Protein 1RMV (pdb70)

Structure (mmCIF, N/CA/C/O backbone):
data_1RMV
#
_entry.id   1RMV
#
_cell.length_a   1.000
_cell.length_b   1.000
_cell.length_c   1.000
_cell.angle_alpha   90.00
_cell.angle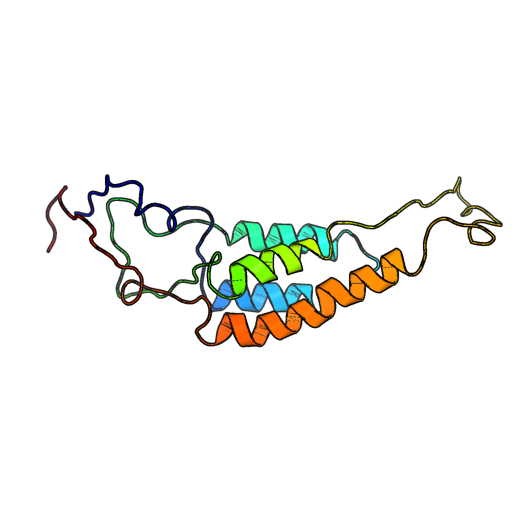_beta   90.00
_cell.angle_gamma   90.00
#
_symmetry.space_group_name_H-M   'P 1'
#
loop_
_entity.id
_entity.type
_entity.pdbx_description
1 polymer 'RIBGRASS MOSAIC VIRUS RNA'
2 polymer 'RIBGRASS MOSAIC VIRUS COAT PROTEIN'
#
loop_
_atom_site.group_PDB
_atom_site.id
_atom_site.type_symbol
_atom_site.label_atom_id
_atom_site.label_alt_id
_atom_site.label_comp_id
_atom_site.label_asym_id
_atom_site.label_entity_id
_atom_site.label_seq_id
_atom_site.pdbx_PDB_ins_code
_atom_site.Cartn_x
_atom_site.Cartn_y
_atom_site.Cartn_z
_atom_site.occupancy
_atom_site.B_iso_or_equiv
_atom_site.auth_seq_id
_atom_site.auth_comp_id
_atom_site.auth_asym_id
_atom_site.auth_atom_id
_atom_site.pdbx_PDB_model_num
ATOM 71 N N . SER B 2 2 ? 82.628 33.558 35.426 1.00 37.15 1 SER A N 1
ATOM 72 C CA . SER B 2 2 ? 81.751 32.486 35.878 1.00 33.06 1 SER A CA 1
ATOM 73 C C . SER B 2 2 ? 80.522 32.566 34.984 1.00 17.73 1 SER A C 1
ATOM 74 O O . SER B 2 2 ? 80.608 33.144 33.931 1.00 14.91 1 SER A O 1
ATOM 77 N N . TYR B 2 3 ? 79.394 31.941 35.298 1.00 46.24 2 TYR A N 1
ATOM 78 C CA . TYR B 2 3 ? 78.232 32.048 34.397 1.00 58.97 2 TYR A CA 1
ATOM 79 C C . TYR B 2 3 ? 77.497 33.321 34.786 1.00 56.86 2 TYR A C 1
ATOM 80 O O . TYR B 2 3 ? 77.316 33.586 35.976 1.00 62.69 2 TYR A O 1
ATOM 89 N N . ASN B 2 4 ? 77.133 34.151 33.812 1.00 48.84 3 ASN A N 1
ATOM 90 C CA . ASN B 2 4 ? 76.422 35.385 34.130 1.00 49.70 3 ASN A CA 1
ATOM 91 C C . ASN B 2 4 ? 75.332 35.683 33.108 1.00 32.06 3 ASN A C 1
ATOM 92 O O . ASN B 2 4 ? 75.507 36.508 32.205 1.00 7.56 3 ASN A O 1
ATOM 97 N N . ILE B 2 5 ? 74.188 35.039 33.331 1.00 23.81 4 ILE A N 1
ATOM 98 C CA . ILE B 2 5 ? 73.025 35.138 32.456 1.00 64.20 4 ILE A CA 1
ATOM 99 C C . ILE B 2 5 ? 72.110 36.335 32.743 1.00 81.59 4 ILE A C 1
ATOM 100 O O . ILE B 2 5 ? 71.905 36.726 33.901 1.00 83.40 4 ILE A O 1
ATOM 105 N N . THR B 2 6 ? 71.560 36.899 31.669 1.00 78.03 5 THR A N 1
ATOM 106 C CA . THR B 2 6 ? 70.646 38.042 31.741 1.00 64.68 5 THR A CA 1
ATOM 107 C C . THR B 2 6 ? 69.492 37.885 30.747 1.00 66.01 5 THR A C 1
ATOM 108 O O . THR B 2 6 ? 68.326 38.023 31.116 1.00 71.11 5 THR A O 1
ATOM 112 N N . ASN B 2 7 ? 69.822 37.599 29.488 1.00 63.87 6 ASN A N 1
ATOM 113 C CA . ASN B 2 7 ? 68.808 37.424 28.451 1.00 49.01 6 ASN A CA 1
ATOM 114 C C . ASN B 2 7 ? 67.763 36.407 28.914 1.00 51.91 6 ASN A C 1
ATOM 115 O O . ASN B 2 7 ? 68.097 35.265 29.229 1.00 68.47 6 ASN A O 1
ATOM 120 N N . SER B 2 8 ? 66.506 36.842 28.979 1.00 45.43 7 SER A N 1
ATOM 121 C CA . SER B 2 8 ? 65.395 35.997 29.430 1.00 43.77 7 SER A CA 1
ATOM 122 C C . SER B 2 8 ? 65.059 34.827 28.488 1.00 49.22 7 SER A C 1
ATOM 123 O O . SER B 2 8 ? 64.597 33.778 28.952 1.00 28.16 7 SER A O 1
ATOM 126 N N . ASN B 2 9 ? 65.292 35.000 27.183 1.00 52.30 8 ASN A N 1
ATOM 127 C CA . ASN B 2 9 ? 65.008 33.958 26.182 1.00 40.09 8 ASN A CA 1
ATOM 128 C C . ASN B 2 9 ? 65.747 32.667 26.531 1.00 42.32 8 ASN A C 1
ATOM 129 O O . ASN B 2 9 ? 65.389 31.577 26.059 1.00 39.06 8 ASN A O 1
ATOM 134 N N . GLN B 2 10 ? 66.771 32.815 27.372 1.00 50.08 9 GLN A N 1
ATOM 135 C CA . GLN B 2 10 ? 67.598 31.707 27.837 1.00 46.41 9 GLN A CA 1
ATOM 136 C C . GLN B 2 10 ? 67.232 31.361 29.279 1.00 31.55 9 GLN A C 1
ATOM 137 O O . GLN B 2 10 ? 68.107 31.247 30.143 1.00 32.03 9 GLN A O 1
ATOM 143 N N . TYR B 2 11 ? 65.934 31.211 29.534 1.00 20.08 10 TYR A N 1
ATOM 144 C CA . TYR B 2 11 ? 65.431 30.886 30.869 1.00 25.79 10 TYR A CA 1
ATOM 145 C C . TYR B 2 11 ? 64.299 29.868 30.819 1.00 13.06 10 TYR A C 1
ATOM 146 O O . TYR B 2 11 ? 63.595 29.667 31.802 1.00 7.56 10 TYR A O 1
ATOM 155 N N . GLN B 2 12 ? 64.134 29.226 29.668 1.00 34.06 11 GLN A N 1
ATOM 156 C CA . GLN B 2 12 ? 63.090 28.227 29.485 1.00 56.73 11 GLN A CA 1
ATOM 157 C C . GLN B 2 12 ? 63.604 26.832 29.800 1.00 61.01 11 GLN A C 1
ATOM 158 O O . GLN B 2 12 ? 62.981 25.825 29.456 1.00 63.66 11 GLN A O 1
ATOM 164 N N . TYR B 2 13 ? 64.742 26.799 30.485 1.00 63.84 12 TYR A N 1
ATOM 165 C CA . TYR B 2 13 ? 65.408 25.566 30.880 1.00 55.63 12 TYR A CA 1
ATOM 166 C C . TYR B 2 13 ? 66.166 25.797 32.187 1.00 53.03 12 TYR A C 1
AT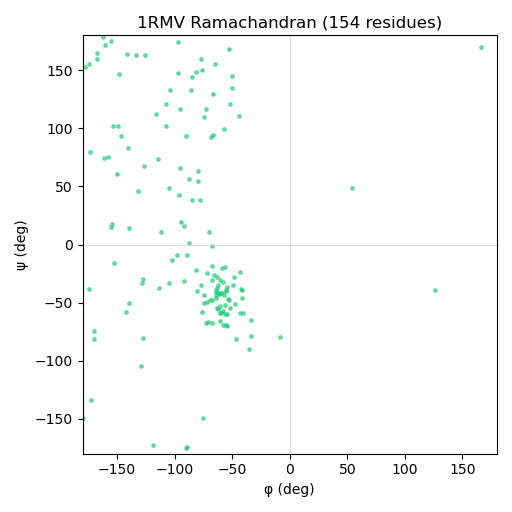OM 167 O O . TYR B 2 13 ? 67.395 25.668 32.230 1.00 48.79 12 TYR A O 1
ATOM 176 N N . PHE B 2 14 ? 65.426 26.168 33.235 1.00 41.57 13 PHE A N 1
ATOM 177 C CA . PHE B 2 14 ? 65.999 26.434 34.556 1.00 32.33 13 PHE A CA 1
ATOM 178 C C . PHE B 2 14 ? 65.287 25.646 35.659 1.00 25.00 13 PHE A C 1
ATOM 179 O O . PHE B 2 14 ? 65.776 24.600 36.096 1.00 14.73 13 PHE A O 1
ATOM 187 N N . ALA B 2 15 ? 64.138 26.146 36.111 1.00 26.58 14 ALA A N 1
ATOM 188 C CA . ALA B 2 15 ? 63.377 25.481 37.170 1.00 40.91 14 ALA A CA 1
ATOM 189 C C . ALA B 2 15 ? 62.262 24.602 36.619 1.00 34.23 14 ALA A C 1
ATOM 190 O O . ALA B 2 15 ? 61.675 24.908 35.578 1.00 22.71 14 ALA A O 1
ATOM 192 N N . ALA B 2 16 ? 61.983 23.507 37.325 1.00 39.18 15 ALA A N 1
ATOM 193 C CA . ALA B 2 16 ? 60.936 22.558 36.935 1.00 61.45 15 ALA A CA 1
ATOM 194 C C . ALA B 2 16 ? 61.100 22.041 35.501 1.00 59.31 15 ALA A C 1
ATOM 195 O O . ALA B 2 16 ? 60.134 22.011 34.732 1.00 65.12 15 ALA A O 1
ATOM 197 N N . VAL B 2 17 ? 62.313 21.603 35.163 1.00 51.33 16 VAL A N 1
ATOM 198 C CA . VAL B 2 17 ? 62.620 21.099 33.823 1.00 28.26 16 VAL A CA 1
ATOM 199 C C . VAL B 2 17 ? 63.809 20.110 33.805 1.00 9.67 16 VAL A C 1
ATOM 200 O O . VAL B 2 17 ? 64.361 19.839 32.736 1.00 20.88 16 VAL A O 1
ATOM 204 N N . TRP B 2 18 ? 64.182 19.548 34.957 1.00 21.13 17 TRP A N 1
ATOM 205 C CA . TRP B 2 18 ? 65.340 18.637 35.018 1.00 23.41 17 TRP A CA 1
ATOM 206 C C . TRP B 2 18 ? 65.198 17.423 35.945 1.00 25.34 17 TRP A C 1
ATOM 207 O O . TRP B 2 18 ? 64.356 17.390 36.843 1.00 12.72 17 TRP A O 1
ATOM 218 N N . ALA B 2 19 ? 66.100 16.460 35.737 1.00 27.51 18 ALA A N 1
ATOM 219 C CA . ALA B 2 19 ? 66.188 15.217 36.512 1.00 42.04 18 ALA A CA 1
ATOM 220 C C . ALA B 2 19 ? 67.354 14.368 35.974 1.00 32.50 18 ALA A C 1
ATOM 221 O O . ALA B 2 19 ? 68.345 14.918 35.509 1.00 16.93 18 ALA A O 1
ATOM 223 N N . GLU B 2 20 ? 67.256 13.042 36.055 1.00 18.17 19 GLU A N 1
ATOM 224 C CA . GLU B 2 20 ? 68.297 12.156 35.528 1.00 12.93 19 GLU A CA 1
ATOM 225 C C . GLU B 2 20 ? 67.665 10.850 35.042 1.00 41.90 19 GLU A C 1
ATOM 226 O O . GLU B 2 20 ? 66.662 10.406 35.606 1.00 66.97 19 GLU A O 1
ATOM 232 N N . PRO B 2 21 ? 68.218 10.234 33.973 1.00 41.43 20 PRO A N 1
ATOM 233 C CA . PRO B 2 21 ? 67.699 8.976 33.420 1.00 30.96 20 PRO A CA 1
ATOM 234 C C . PRO B 2 21 ? 67.283 7.945 34.464 1.00 35.47 20 PRO A C 1
ATOM 235 O O . PRO B 2 21 ? 66.175 7.383 34.396 1.00 42.45 20 PRO A O 1
ATOM 239 N N . THR B 2 22 ? 68.148 7.750 35.457 1.00 25.14 21 THR A N 1
ATOM 240 C CA . THR B 2 22 ? 67.886 6.803 36.534 1.00 42.05 21 THR A CA 1
ATOM 241 C C . THR B 2 22 ? 66.615 7.175 37.325 1.00 44.62 21 THR A C 1
ATOM 242 O O . THR B 2 22 ? 65.605 6.468 37.228 1.00 68.93 21 THR A O 1
ATOM 246 N N . PRO B 2 23 ? 66.618 8.319 38.050 1.00 21.95 22 PRO A N 1
ATOM 247 C CA . PRO B 2 23 ? 65.444 8.737 38.831 1.00 24.03 22 PRO A CA 1
ATOM 248 C C . PRO B 2 23 ? 64.074 8.701 38.125 1.00 31.75 22 PRO A C 1
ATOM 249 O O . PRO B 2 23 ? 63.121 8.078 38.618 1.00 26.74 22 PRO A O 1
ATOM 253 N N . MET B 2 24 ? 63.999 9.322 36.951 1.00 32.28 23 MET A N 1
ATOM 254 C CA . MET B 2 24 ? 62.755 9.398 36.192 1.00 27.90 23 MET A CA 1
ATOM 255 C C . MET B 2 24 ? 62.176 8.062 35.735 1.00 26.04 23 MET A C 1
ATOM 256 O O . MET B 2 24 ? 61.025 7.757 36.047 1.00 9.17 23 MET A O 1
ATOM 261 N N . LEU B 2 25 ? 62.965 7.272 35.010 1.00 29.59 24 LEU A N 1
ATOM 262 C CA . LEU B 2 25 ? 62.476 5.989 34.497 1.00 20.53 24 LEU A CA 1
ATOM 263 C C . LEU B 2 25 ? 62.004 5.050 35.607 1.00 19.14 24 LEU A C 1
ATOM 264 O O . LEU B 2 25 ? 60.955 4.405 35.489 1.00 27.05 24 LEU A O 1
ATOM 269 N N . ASN B 2 26 ? 62.762 5.006 36.697 1.00 20.83 25 ASN A N 1
ATOM 270 C CA . ASN B 2 26 ? 62.411 4.150 37.827 1.00 29.91 25 ASN A CA 1
ATOM 271 C C . ASN B 2 26 ? 61.079 4.573 38.462 1.00 23.77 25 ASN A C 1
ATOM 272 O O . ASN B 2 26 ? 60.287 3.723 38.883 1.00 17.57 25 ASN A O 1
ATOM 277 N N . GLN B 2 27 ? 60.838 5.882 38.523 1.00 7.60 26 GLN A N 1
ATOM 278 C CA . GLN B 2 27 ? 59.586 6.398 39.081 1.00 23.57 26 GLN A CA 1
ATOM 279 C C . GLN B 2 27 ? 58.391 5.901 38.249 1.00 47.86 26 GLN A C 1
ATOM 280 O O . GLN B 2 27 ? 57.357 5.480 38.796 1.00 38.57 26 GLN A O 1
ATOM 286 N N . CYS B 2 28 ? 58.555 5.935 36.927 1.00 73.12 27 CYS A N 1
ATOM 287 C CA . CYS B 2 28 ? 57.499 5.491 36.025 1.00 78.63 27 CYS A CA 1
ATOM 288 C C . CYS B 2 28 ? 57.115 4.031 36.249 1.00 68.30 27 CYS A C 1
ATOM 289 O O . CYS B 2 28 ? 55.928 3.702 36.213 1.00 69.49 27 CYS A O 1
ATOM 292 N N . VAL B 2 29 ? 58.104 3.158 36.467 1.00 60.90 28 VAL A N 1
ATOM 293 C CA . VAL B 2 29 ? 57.775 1.748 36.710 1.00 56.35 28 VAL A CA 1
ATOM 294 C C . VAL B 2 29 ? 56.975 1.600 38.000 1.00 57.96 28 VAL A C 1
ATOM 295 O O . VAL B 2 29 ? 55.979 0.864 38.040 1.00 46.52 28 VAL A O 1
ATOM 299 N N . SER B 2 30 ? 57.377 2.359 39.023 1.00 58.89 29 SER A N 1
ATOM 300 C CA . SER B 2 30 ? 56.705 2.341 40.326 1.00 57.93 29 SER A CA 1
ATOM 301 C C . SER B 2 30 ? 55.212 2.613 40.158 1.00 64.03 29 SER A C 1
ATOM 302 O O . SER B 2 30 ? 54.377 2.049 40.876 1.00 56.80 29 SER A O 1
ATOM 305 N N . ALA B 2 31 ? 54.896 3.497 39.212 1.00 74.12 30 ALA A N 1
ATOM 306 C CA . ALA B 2 31 ? 53.510 3.853 38.919 1.00 61.62 30 ALA A CA 1
ATOM 307 C C . ALA B 2 31 ? 52.767 2.737 38.188 1.00 41.69 30 ALA A C 1
ATOM 308 O O . ALA B 2 31 ? 51.871 2.100 38.749 1.00 24.81 30 ALA A O 1
ATOM 310 N N . LEU B 2 32 ? 53.187 2.486 36.951 1.00 21.94 31 LEU A N 1
ATOM 311 C CA . LEU B 2 32 ? 52.582 1.487 36.078 1.00 28.60 31 LEU A CA 1
ATOM 312 C C . LEU B 2 32 ? 52.226 0.141 36.731 1.00 34.93 31 LEU A C 1
ATOM 313 O O . LEU B 2 32 ? 51.163 -0.421 36.453 1.00 32.68 31 LEU A O 1
ATOM 318 N N . SER B 2 33 ? 53.068 -0.339 37.640 1.00 33.19 32 SER A N 1
ATOM 319 C CA . SER B 2 33 ? 52.827 -1.625 38.289 1.00 18.12 32 SER A CA 1
ATOM 320 C C . SER B 2 33 ? 51.804 -1.610 39.434 1.00 30.34 32 SER A C 1
ATOM 321 O O . SER B 2 33 ? 52.094 -2.082 40.538 1.00 7.99 32 SER A O 1
ATOM 324 N N . GLN B 2 34 ? 50.597 -1.115 39.162 1.00 33.24 33 GLN A N 1
ATOM 325 C CA . GLN B 2 34 ? 49.528 -1.060 40.168 1.00 27.02 33 GLN A CA 1
ATOM 326 C C . GLN B 2 34 ? 48.116 -0.906 39.583 1.00 21.63 33 GLN A C 1
ATOM 327 O O . GLN B 2 34 ? 47.946 -0.667 38.383 1.00 16.39 33 GLN A O 1
ATOM 333 N N . SER B 2 35 ? 47.110 -1.033 40.453 1.00 20.70 34 SER A N 1
ATOM 334 C CA . SER B 2 35 ? 45.706 -0.952 40.050 1.00 14.76 34 SER A CA 1
ATOM 335 C C . SER B 2 35 ? 45.184 0.468 39.891 1.00 16.30 34 SER A C 1
ATOM 336 O O . SER B 2 35 ? 45.618 1.398 40.572 1.00 18.12 34 SER A O 1
ATOM 339 N N . TYR B 2 36 ? 44.244 0.623 38.969 1.00 22.09 35 TYR A N 1
ATOM 340 C CA . TYR B 2 36 ? 43.636 1.911 38.710 1.00 17.87 35 TYR A CA 1
ATOM 341 C C . TYR B 2 36 ? 42.165 1.859 39.083 1.00 34.69 35 TYR A C 1
ATOM 342 O O . TYR B 2 36 ? 41.273 1.724 38.241 1.00 7.60 35 TYR A O 1
ATOM 351 N N . GLN B 2 37 ? 41.974 1.848 40.395 1.00 46.01 36 GLN A N 1
ATOM 352 C CA . GLN B 2 37 ? 40.685 1.816 41.078 1.00 52.91 36 GLN A CA 1
ATOM 353 C C . GLN B 2 37 ? 40.989 2.434 42.443 1.00 52.45 36 GLN A C 1
ATOM 354 O O . GLN B 2 37 ? 40.203 2.322 43.390 1.00 19.35 36 GLN A O 1
ATOM 360 N N . THR B 2 38 ? 42.155 3.089 42.498 1.00 72.47 37 THR A N 1
ATOM 361 C CA . THR B 2 38 ? 42.710 3.726 43.692 1.00 60.80 37 THR A CA 1
ATOM 362 C C . THR B 2 38 ? 43.073 5.210 43.501 1.00 45.00 37 THR A C 1
ATOM 363 O O . THR B 2 38 ? 43.221 5.705 42.371 1.00 16.14 37 THR A O 1
ATOM 367 N N . GLN B 2 39 ? 43.234 5.895 44.632 1.00 42.08 38 GLN A N 1
ATOM 368 C CA . GLN B 2 39 ? 43.611 7.303 44.670 1.00 35.23 38 GLN A CA 1
ATOM 369 C C . GLN B 2 39 ? 45.003 7.430 45.274 1.00 17.37 38 GLN A C 1
ATOM 370 O O . GLN B 2 39 ? 45.791 8.280 44.871 1.00 7.69 38 GLN A O 1
ATOM 376 N N . ALA B 2 40 ? 45.287 6.598 46.271 1.00 13.81 39 ALA A N 1
ATOM 377 C CA . ALA B 2 40 ? 46.582 6.623 46.932 1.00 21.00 39 ALA A CA 1
ATOM 378 C C . ALA B 2 40 ? 47.673 6.532 45.892 1.00 19.50 39 ALA A C 1
ATOM 379 O O . ALA B 2 40 ? 48.497 7.428 45.772 1.00 16.90 39 ALA A O 1
ATOM 381 N N . GLY B 2 41 ? 47.583 5.488 45.075 1.00 8.75 40 GLY A N 1
ATOM 382 C CA . GLY B 2 41 ? 48.550 5.240 44.023 1.00 11.09 40 GLY A CA 1
ATOM 383 C C . GLY B 2 41 ? 48.749 6.318 42.973 1.00 17.67 40 GLY A C 1
ATOM 384 O O . GLY B 2 41 ? 49.801 6.945 42.944 1.00 7.62 40 GLY A O 1
ATOM 385 N N . ARG B 2 42 ? 47.755 6.533 42.113 1.00 28.65 41 ARG A N 1
ATOM 386 C CA . ARG B 2 42 ? 47.849 7.534 41.047 1.00 14.54 41 ARG A CA 1
ATOM 387 C C . ARG B 2 42 ? 48.144 8.964 41.530 1.00 20.44 41 ARG A C 1
ATOM 388 O O . ARG B 2 42 ? 48.997 9.651 40.954 1.00 32.11 41 ARG A O 1
ATOM 396 N N . ASP B 2 43 ? 47.472 9.387 42.604 1.00 26.48 42 ASP A N 1
ATOM 397 C CA . ASP B 2 43 ? 47.644 10.727 43.189 1.00 29.14 42 ASP A CA 1
ATOM 398 C C . ASP B 2 43 ? 49.072 10.906 43.713 1.00 23.77 42 ASP A C 1
ATOM 399 O O . ASP B 2 43 ? 49.776 11.850 43.336 1.00 23.32 42 ASP A O 1
ATOM 404 N N . THR B 2 44 ? 49.503 9.995 44.580 1.00 15.74 43 THR A N 1
ATOM 405 C CA . THR B 2 44 ? 50.851 10.072 45.125 1.00 24.46 43 THR A CA 1
ATOM 406 C C . THR B 2 44 ? 51.902 9.917 44.017 1.00 29.52 43 THR A C 1
ATOM 407 O O . THR B 2 44 ? 52.991 10.479 44.113 1.00 31.95 43 THR A O 1
ATOM 411 N N . VAL B 2 45 ? 51.542 9.201 42.951 1.00 21.13 44 VAL A N 1
ATOM 412 C CA . VAL B 2 45 ? 52.443 8.977 41.829 1.00 20.14 44 VAL A CA 1
ATOM 413 C C . VAL B 2 45 ? 52.871 10.305 41.242 1.00 22.28 44 VAL A C 1
ATOM 414 O O . VAL B 2 45 ? 54.063 10.603 41.175 1.00 7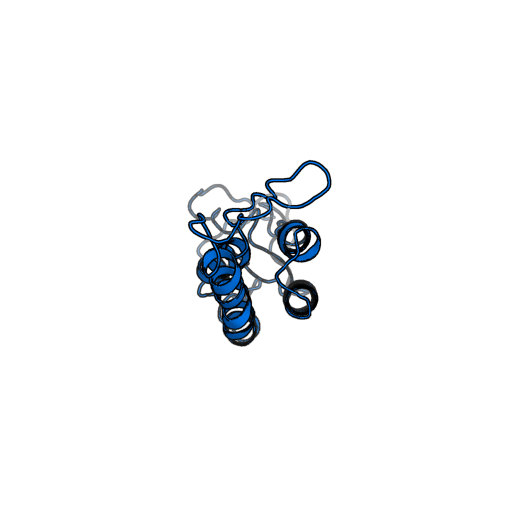.59 44 VAL A O 1
ATOM 418 N N . ARG B 2 46 ? 51.886 11.102 40.838 1.00 34.47 45 ARG A N 1
ATOM 419 C CA . ARG B 2 46 ? 52.176 12.408 40.265 1.00 36.08 45 ARG A CA 1
ATOM 420 C C . ARG B 2 46 ? 53.018 13.224 41.241 1.00 47.66 45 ARG A C 1
ATOM 421 O O . ARG B 2 46 ? 53.981 13.892 40.846 1.00 57.06 45 ARG A O 1
ATOM 429 N N . GLN B 2 47 ? 52.695 13.101 42.526 1.00 44.15 46 GLN A N 1
ATOM 430 C CA . GLN B 2 47 ? 53.450 13.824 43.543 1.00 24.81 46 GLN A CA 1
ATOM 431 C C . GLN B 2 47 ? 54.893 13.302 43.658 1.00 7.59 46 GLN A C 1
ATOM 432 O O . GLN B 2 47 ? 55.776 13.998 44.164 1.00 13.38 46 GLN A O 1
ATOM 438 N N . GLN B 2 48 ? 55.135 12.093 43.155 1.00 7.76 47 GLN A N 1
ATOM 439 C CA . GLN B 2 48 ? 56.477 11.514 43.174 1.00 29.53 47 GLN A CA 1
ATOM 440 C C . GLN B 2 48 ? 57.330 12.205 42.117 1.00 32.32 47 GLN A C 1
ATOM 441 O O . GLN B 2 48 ? 58.442 12.664 42.392 1.00 13.83 47 GLN A O 1
ATOM 447 N N . PHE B 2 49 ? 56.775 12.271 40.908 1.00 34.40 48 PHE A N 1
ATOM 448 C CA . PHE B 2 49 ? 57.424 12.890 39.752 1.00 20.41 48 PHE A CA 1
ATOM 449 C C . PHE B 2 49 ? 57.767 14.354 40.049 1.00 13.71 48 PHE A C 1
ATOM 450 O O . PHE B 2 49 ? 58.755 14.883 39.550 1.00 7.62 48 PHE A O 1
ATOM 458 N N . ALA B 2 50 ? 56.937 15.003 40.859 1.00 12.30 49 ALA A N 1
ATOM 459 C CA . ALA B 2 50 ? 57.174 16.397 41.221 1.00 29.92 49 ALA A CA 1
ATOM 460 C C . ALA B 2 50 ? 58.486 16.585 41.987 1.00 39.63 49 ALA A C 1
ATOM 461 O O . ALA B 2 50 ? 59.237 17.526 41.719 1.00 46.69 49 ALA A O 1
ATOM 463 N N . ASN B 2 51 ? 58.764 15.674 42.918 1.00 46.30 50 ASN A N 1
ATOM 464 C CA . ASN B 2 51 ? 59.975 15.728 43.741 1.00 40.12 50 ASN A CA 1
ATOM 465 C C . ASN B 2 51 ? 61.254 15.692 42.915 1.00 24.46 50 ASN A C 1
ATOM 466 O O . ASN B 2 51 ? 62.325 16.088 43.383 1.00 11.17 50 ASN A O 1
ATOM 471 N N . LEU B 2 52 ? 61.130 15.213 41.684 1.00 32.73 51 LEU A N 1
ATOM 472 C CA . LEU B 2 52 ? 62.266 15.105 40.784 1.00 39.96 51 LEU A CA 1
ATOM 473 C C . LEU B 2 52 ? 62.263 16.228 39.741 1.00 31.19 51 LEU A C 1
ATOM 474 O O . LEU B 2 52 ? 63.265 16.457 39.064 1.00 7.70 51 LEU A O 1
ATOM 479 N N . LEU B 2 53 ? 61.136 16.933 39.630 1.00 37.32 52 LEU A N 1
ATOM 480 C CA . LEU B 2 53 ? 60.982 18.040 38.681 1.00 31.27 52 LEU A CA 1
ATOM 481 C C . LEU B 2 53 ? 61.674 19.304 39.192 1.00 27.19 52 LEU A C 1
ATOM 482 O O . LEU B 2 53 ? 61.168 20.409 39.012 1.00 39.83 52 LEU A O 1
ATOM 487 N N . SER B 2 54 ? 62.834 19.137 39.818 1.00 23.12 53 SER A N 1
ATOM 488 C CA . SER B 2 54 ? 63.589 20.245 40.388 1.00 36.11 53 SER A CA 1
ATOM 489 C C . SER B 2 54 ? 64.315 21.103 39.333 1.00 45.50 53 SER A C 1
ATOM 490 O O . SER B 2 54 ? 63.827 21.268 38.213 1.00 34.67 53 SER A O 1
ATOM 493 N N . THR B 2 55 ? 65.453 21.683 39.713 1.00 47.59 54 THR A N 1
ATOM 494 C CA . THR B 2 55 ? 66.245 22.538 38.823 1.00 26.21 54 THR A CA 1
ATOM 495 C C . THR B 2 55 ? 67.720 22.140 38.914 1.00 7.59 54 THR A C 1
ATOM 496 O O . THR B 2 55 ? 68.107 21.442 39.843 1.00 19.66 54 THR A O 1
ATOM 500 N N . ILE B 2 56 ? 68.542 22.556 37.953 1.00 17.28 55 ILE A N 1
ATOM 501 C CA . ILE B 2 56 ? 69.971 22.235 38.009 1.00 36.51 55 ILE A CA 1
ATOM 502 C C . ILE B 2 56 ? 70.878 23.375 37.526 1.00 53.85 55 ILE A C 1
ATOM 503 O O . ILE B 2 56 ? 71.733 23.844 38.291 1.00 57.31 55 ILE A O 1
ATOM 508 N N . VAL B 2 57 ? 70.692 23.824 36.279 1.00 51.86 56 VAL A N 1
ATOM 509 C CA . VAL B 2 57 ? 71.514 24.900 35.716 1.00 52.89 56 VAL A CA 1
ATOM 510 C C . VAL B 2 57 ? 71.151 26.275 36.269 1.00 65.94 56 VAL A C 1
ATOM 511 O O . VAL B 2 57 ? 70.082 26.819 35.977 1.00 80.24 56 VAL A O 1
ATOM 515 N N . ALA B 2 58 ? 72.045 26.826 37.083 1.00 57.53 57 ALA A N 1
ATOM 516 C CA . ALA B 2 58 ? 71.836 28.140 37.667 1.00 48.15 57 ALA A CA 1
ATOM 517 C C . ALA B 2 58 ? 72.415 29.224 36.743 1.00 60.87 57 ALA A C 1
ATOM 518 O O . ALA B 2 58 ? 72.802 28.937 35.597 1.00 39.15 57 ALA A O 1
ATOM 520 N N . PRO B 2 59 ? 72.399 30.497 37.182 1.00 78.74 58 PRO A N 1
ATOM 521 C CA . PRO B 2 59 ? 72.952 31.536 36.308 1.00 71.19 58 PRO A CA 1
ATOM 522 C C . PRO B 2 59 ? 74.460 31.762 36.449 1.00 49.33 58 PRO A C 1
ATOM 523 O O . PRO B 2 59 ? 74.999 32.639 35.785 1.00 10.93 58 PRO A O 1
ATOM 527 N N . ASN B 2 60 ? 75.128 30.992 37.314 1.00 50.51 59 ASN A N 1
ATOM 528 C CA . ASN B 2 60 ? 76.568 31.165 37.528 1.00 39.88 59 ASN A CA 1
ATOM 529 C C . ASN B 2 60 ? 77.467 29.913 37.419 1.00 36.24 59 ASN A C 1
ATOM 530 O O . ASN B 2 60 ? 78.617 30.022 36.981 1.00 27.97 59 ASN A O 1
ATOM 535 N N . GLN B 2 61 ? 76.976 28.735 37.793 1.00 36.14 60 GLN A N 1
ATOM 536 C CA . GLN B 2 61 ? 77.802 27.534 37.646 1.00 41.82 60 GLN A CA 1
ATOM 537 C C . GLN B 2 61 ? 77.235 26.716 36.491 1.00 46.90 60 GLN A C 1
ATOM 538 O O . GLN B 2 61 ? 76.211 26.046 36.650 1.00 45.43 60 GLN A O 1
ATOM 544 N N . ARG B 2 62 ? 77.892 26.796 35.331 1.00 44.43 61 ARG A N 1
ATOM 545 C CA . ARG B 2 62 ? 77.454 26.090 34.114 1.00 51.47 61 ARG A CA 1
ATOM 546 C C . ARG B 2 62 ? 77.220 24.589 34.312 1.00 63.53 61 ARG A C 1
ATOM 547 O O . ARG B 2 62 ? 77.598 24.018 35.338 1.00 84.12 61 ARG A O 1
ATOM 555 N N . PHE B 2 63 ? 76.594 23.964 33.313 1.00 66.98 62 PHE A N 1
ATOM 556 C CA . PHE B 2 63 ? 76.317 22.527 33.328 1.00 56.63 62 PHE A CA 1
ATOM 557 C C . PHE B 2 63 ? 77.662 21.798 33.267 1.00 56.82 62 PHE A C 1
ATOM 558 O O . PHE B 2 63 ? 78.511 22.112 32.424 1.00 51.02 62 PHE A O 1
ATOM 566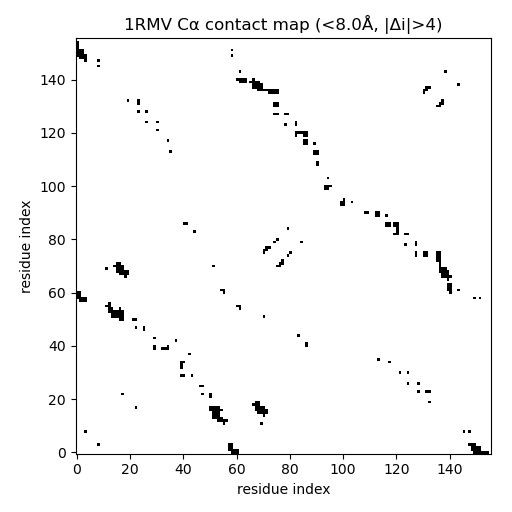 N N . PRO B 2 64 ? 77.887 20.842 34.188 1.00 55.61 63 PRO A N 1
ATOM 567 C CA . PRO B 2 64 ? 79.139 20.079 34.238 1.00 49.93 63 PRO A CA 1
ATOM 568 C C . PRO B 2 64 ? 79.279 18.974 33.198 1.00 41.52 63 PRO A C 1
ATOM 569 O O . PRO B 2 64 ? 78.297 18.518 32.603 1.00 42.33 63 PRO A O 1
ATOM 573 N N . ASP B 2 65 ? 80.524 18.579 32.957 1.00 31.18 64 ASP A N 1
ATOM 574 C CA . ASP B 2 65 ? 80.818 17.503 32.021 1.00 43.55 64 ASP A CA 1
ATOM 575 C C . ASP B 2 65 ? 80.606 16.187 32.771 1.00 65.77 64 ASP A C 1
ATOM 576 O O . ASP B 2 65 ? 80.386 15.131 32.171 1.00 72.20 64 ASP A O 1
ATOM 581 N N . THR B 2 66 ? 80.668 16.286 34.099 1.00 74.78 65 THR A N 1
ATOM 582 C CA . THR B 2 66 ? 80.491 15.160 35.006 1.00 72.46 65 THR A CA 1
ATOM 583 C C . THR B 2 66 ? 79.006 14.915 35.296 1.00 65.46 65 THR A C 1
ATOM 584 O O . THR B 2 66 ? 78.626 14.581 36.423 1.00 59.20 65 THR A O 1
ATOM 588 N N . GLY B 2 67 ? 78.175 15.077 34.267 1.00 69.73 66 GLY A N 1
ATOM 589 C CA . GLY B 2 67 ? 76.746 14.873 34.423 1.00 69.32 66 GLY A CA 1
ATOM 590 C C . GLY B 2 67 ? 75.909 14.951 33.153 1.00 62.56 66 GLY A C 1
ATOM 591 O O . GLY B 2 67 ? 76.297 15.577 32.157 1.00 42.08 66 GLY A O 1
ATOM 592 N N . PHE B 2 68 ? 74.754 14.287 33.209 1.00 67.13 67 PHE A N 1
ATOM 593 C CA . PHE B 2 68 ? 73.771 14.228 32.122 1.00 70.74 67 PHE A CA 1
ATOM 594 C C . PHE B 2 68 ? 72.367 14.094 32.731 1.00 60.65 67 PHE A C 1
ATOM 595 O O . PHE B 2 68 ? 71.965 13.026 33.205 1.00 57.16 67 PHE A O 1
ATOM 603 N N . ARG B 2 69 ? 71.648 15.210 32.745 1.00 38.31 68 ARG A N 1
ATOM 604 C CA . ARG B 2 69 ? 70.315 15.273 33.332 1.00 29.75 68 ARG A CA 1
ATOM 605 C C . ARG B 2 69 ? 69.204 15.126 32.299 1.00 25.20 68 ARG A C 1
ATOM 606 O O . ARG B 2 69 ? 69.470 15.039 31.102 1.00 20.68 68 ARG A O 1
ATOM 614 N N . VAL B 2 70 ? 67.959 15.060 32.762 1.00 27.73 69 VAL A N 1
ATOM 615 C CA . VAL B 2 70 ? 66.834 14.923 31.844 1.00 42.47 69 VAL A CA 1
ATOM 616 C C . VAL B 2 70 ? 65.874 16.114 31.874 1.00 28.29 69 VAL A C 1
ATOM 617 O O . VAL B 2 70 ? 65.205 16.381 32.875 1.00 22.35 69 VAL A O 1
ATOM 621 N N . TYR B 2 71 ? 65.868 16.842 30.760 1.00 7.61 70 TYR A N 1
ATOM 622 C CA . TYR B 2 71 ? 65.019 18.004 30.534 1.00 7.63 70 TYR A CA 1
ATOM 623 C C . TYR B 2 71 ? 63.568 17.517 30.481 1.00 7.62 70 TYR A C 1
ATOM 624 O O . TYR B 2 71 ? 63.092 17.109 29.425 1.00 17.66 70 TYR A O 1
ATOM 633 N N . VAL B 2 72 ? 62.873 17.572 31.616 1.00 7.66 71 VAL A N 1
ATOM 634 C CA . VAL B 2 72 ? 61.492 17.087 31.726 1.00 19.71 71 VAL A CA 1
ATOM 635 C C . VAL B 2 72 ? 60.426 17.923 31.001 1.00 20.17 71 VAL A C 1
ATOM 636 O O . VAL B 2 72 ? 59.227 17.700 31.192 1.00 7.67 71 VAL A O 1
ATOM 640 N N . ASN B 2 73 ? 60.848 18.871 30.172 1.00 19.79 72 ASN A N 1
ATOM 641 C CA . ASN B 2 73 ? 59.896 19.697 29.436 1.00 15.71 72 ASN A CA 1
ATOM 642 C C . ASN B 2 73 ? 60.281 19.776 27.966 1.00 19.27 72 ASN A C 1
ATOM 643 O O . ASN B 2 73 ? 60.235 20.847 27.358 1.00 32.44 72 ASN A O 1
ATOM 648 N N . SER B 2 74 ? 60.599 18.624 27.381 1.00 24.69 73 SER A N 1
ATOM 649 C CA . SER B 2 74 ? 61.023 18.566 25.985 1.00 23.98 73 SER A CA 1
ATOM 650 C C . SER B 2 74 ? 60.129 17.739 25.068 1.00 28.36 73 SER A C 1
ATOM 651 O O . SER B 2 74 ? 59.055 17.286 25.454 1.00 20.70 73 SER A O 1
ATOM 654 N N . ALA B 2 75 ? 60.621 17.570 23.843 1.00 32.12 74 ALA A N 1
ATOM 655 C CA . ALA B 2 75 ? 59.994 16.834 22.747 1.00 29.30 74 ALA A CA 1
ATOM 656 C C . ALA B 2 75 ? 58.735 16.029 23.060 1.00 32.26 74 ALA A C 1
ATOM 657 O O . ALA B 2 75 ? 57.620 16.468 22.771 1.00 35.86 74 ALA A O 1
ATOM 659 N N . VAL B 2 76 ? 58.923 14.848 23.641 1.00 30.73 75 VAL A N 1
ATOM 660 C CA . VAL B 2 76 ? 57.816 13.947 23.944 1.00 26.75 75 VAL A CA 1
ATOM 661 C C . VAL B 2 76 ? 57.439 13.910 25.407 1.00 20.02 75 VAL A C 1
ATOM 662 O O . VAL B 2 76 ? 56.268 13.702 25.750 1.00 10.62 75 VAL A O 1
ATOM 666 N N . ILE B 2 77 ? 58.439 14.074 26.264 1.00 31.74 76 ILE A N 1
ATOM 667 C CA . ILE B 2 77 ? 58.215 14.046 27.697 1.00 37.23 76 ILE A CA 1
ATOM 668 C C . ILE B 2 77 ? 57.153 15.057 28.125 1.00 36.86 76 ILE A C 1
ATOM 669 O O . ILE B 2 77 ? 56.038 14.658 28.399 1.00 19.87 76 ILE A O 1
ATOM 674 N N . LYS B 2 78 ? 57.455 16.350 28.032 1.00 37.43 77 LYS A N 1
ATOM 675 C CA . LYS B 2 78 ? 56.544 17.429 28.435 1.00 38.66 77 LYS A CA 1
ATOM 676 C C . LYS B 2 78 ? 55.064 17.271 28.012 1.00 44.32 77 LYS A C 1
ATOM 677 O O . LYS B 2 78 ? 54.177 17.274 28.878 1.00 39.04 77 LYS A O 1
ATOM 683 N N . PRO B 2 79 ? 54.772 17.156 26.694 1.00 31.67 78 PRO A N 1
ATOM 684 C CA . PRO B 2 79 ? 53.389 17.008 26.204 1.00 17.02 78 PRO A CA 1
ATOM 685 C C . PRO B 2 79 ? 52.688 15.720 26.655 1.00 15.68 78 PRO A C 1
ATOM 686 O O . PRO B 2 79 ? 51.52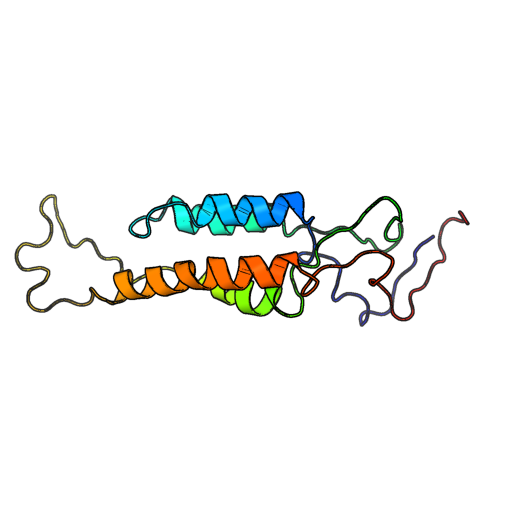6 15.741 27.074 1.00 7.64 78 PRO A O 1
ATOM 690 N N . LEU B 2 80 ? 53.408 14.605 26.589 1.00 34.72 79 LEU A N 1
ATOM 691 C CA . LEU B 2 80 ? 52.846 13.319 26.981 1.00 24.17 79 LEU A CA 1
ATOM 692 C C . LEU B 2 80 ? 53.031 12.994 28.458 1.00 21.87 79 LEU A C 1
ATOM 693 O O . LEU B 2 80 ? 52.436 12.038 28.949 1.00 26.53 79 LEU A O 1
ATOM 698 N N . TYR B 2 81 ? 53.827 13.795 29.168 1.00 15.52 80 TYR A N 1
ATOM 699 C CA . TYR B 2 81 ? 54.072 13.577 30.596 1.00 16.52 80 TYR A CA 1
ATOM 700 C C . TYR B 2 81 ? 53.053 14.375 31.395 1.00 13.00 80 TYR A C 1
ATOM 701 O O . TYR B 2 81 ? 52.723 14.020 32.519 1.00 43.39 80 TYR A O 1
ATOM 710 N N . GLU B 2 82 ? 52.628 15.507 30.847 1.00 17.85 81 GLU A N 1
ATOM 711 C CA . GLU B 2 82 ? 51.594 16.282 31.506 1.00 24.71 81 GLU A CA 1
ATOM 712 C C . GLU B 2 82 ? 50.297 15.580 31.130 1.00 40.70 81 GLU A C 1
ATOM 713 O O . GLU B 2 82 ? 49.407 15.435 31.954 1.00 45.43 81 GLU A O 1
ATOM 719 N N . ALA B 2 83 ? 50.216 15.138 29.872 1.00 40.01 82 ALA A N 1
ATOM 720 C CA . ALA B 2 83 ? 49.044 14.414 29.386 1.00 30.60 82 ALA A CA 1
ATOM 721 C C . ALA B 2 83 ? 48.919 13.099 30.152 1.00 21.81 82 ALA A C 1
ATOM 722 O O . ALA B 2 83 ? 47.816 12.694 30.532 1.00 34.70 82 ALA A O 1
ATOM 724 N N . LEU B 2 84 ? 50.061 12.463 30.413 1.00 14.61 83 LEU A N 1
ATOM 725 C CA . LEU B 2 84 ? 50.106 11.208 31.159 1.00 38.02 83 LEU A CA 1
ATOM 726 C C . LEU B 2 84 ? 49.700 11.446 32.606 1.00 43.61 83 LEU A C 1
ATOM 727 O O . LEU B 2 84 ? 48.678 10.937 33.053 1.00 50.58 83 LEU A O 1
ATOM 732 N N . MET B 2 85 ? 50.536 12.180 33.343 1.00 38.30 84 MET A N 1
ATOM 733 C CA . MET B 2 85 ? 50.283 12.503 34.747 1.00 35.16 84 MET A CA 1
ATOM 734 C C . MET B 2 85 ? 48.866 13.021 34.931 1.00 18.70 84 MET A C 1
ATOM 735 O O . MET B 2 85 ? 48.260 12.836 35.986 1.00 7.59 84 MET A O 1
ATOM 740 N N . LYS B 2 86 ? 48.329 13.629 33.876 1.00 25.74 85 LYS A N 1
ATOM 741 C CA . LYS B 2 86 ? 46.981 14.159 33.904 1.00 45.89 85 LYS A CA 1
ATOM 742 C C . LYS B 2 86 ? 45.928 13.065 33.758 1.00 51.61 85 LYS A C 1
ATOM 743 O O . LYS B 2 86 ? 44.855 13.185 34.334 1.00 68.76 85 LYS A O 1
ATOM 749 N N . SER B 2 87 ? 46.214 12.023 32.974 1.00 30.60 86 SER A N 1
ATOM 750 C CA . SER B 2 87 ? 45.264 10.915 32.782 1.00 25.26 86 SER A CA 1
ATOM 751 C C . SER B 2 87 ? 44.583 10.515 34.091 1.00 36.77 86 SER A C 1
ATOM 752 O O . SER B 2 87 ? 43.384 10.196 34.117 1.00 29.21 86 SER A O 1
ATOM 755 N N . PHE B 2 88 ? 45.356 10.518 35.176 1.00 40.26 87 PHE A N 1
ATOM 756 C CA . PHE B 2 88 ? 44.807 10.190 36.481 1.00 37.95 87 PHE A CA 1
ATOM 757 C C . PHE B 2 88 ? 44.427 11.451 37.252 1.00 36.92 87 PHE A C 1
ATOM 758 O O . PHE B 2 88 ? 44.668 11.583 38.457 1.00 29.46 87 PHE A O 1
ATOM 766 N N . ASP B 2 89 ? 43.805 12.367 36.514 1.00 33.84 88 ASP A N 1
ATOM 767 C CA . ASP B 2 89 ? 43.328 13.640 37.026 1.00 14.47 88 ASP A CA 1
ATOM 768 C C . ASP B 2 89 ? 42.405 13.326 38.178 1.00 9.82 88 ASP A C 1
ATOM 769 O O . ASP B 2 89 ? 42.679 13.668 39.328 1.00 7.63 88 ASP A O 1
ATOM 774 N N . THR B 2 90 ? 41.359 12.581 37.840 1.00 20.27 89 THR A N 1
ATOM 775 C CA . THR B 2 90 ? 40.326 12.193 38.777 1.00 30.23 89 THR A CA 1
ATOM 776 C C . THR B 2 90 ? 39.378 11.183 38.104 1.00 24.43 89 THR A C 1
ATOM 777 O O . THR B 2 90 ? 39.832 10.216 37.470 1.00 12.23 89 THR A O 1
ATOM 781 N N . ARG B 2 91 ? 38.079 11.424 38.271 1.00 38.65 90 ARG A N 1
ATOM 782 C CA . ARG B 2 91 ? 36.963 10.652 37.724 1.00 32.35 90 ARG A CA 1
ATOM 783 C C . ARG B 2 91 ? 35.691 11.103 38.464 1.00 32.58 90 ARG A C 1
ATOM 784 O O . ARG B 2 91 ? 35.772 11.889 39.418 1.00 13.10 90 ARG A O 1
ATOM 792 N N . ASN B 2 92 ? 34.519 10.687 37.987 1.00 39.98 91 ASN A N 1
ATOM 793 C CA . ASN B 2 92 ? 33.266 11.073 38.639 1.00 47.60 91 ASN A CA 1
ATOM 794 C C . ASN B 2 92 ? 33.023 10.204 39.877 1.00 44.13 91 ASN A C 1
ATOM 795 O O . ASN B 2 92 ? 32.049 9.447 39.945 1.00 38.55 91 ASN A O 1
ATOM 800 N N . ARG B 2 93 ? 33.928 10.316 40.847 1.00 31.68 92 ARG A N 1
ATOM 801 C CA . ARG B 2 93 ? 33.851 9.556 42.088 1.00 46.21 92 ARG A CA 1
ATOM 802 C C . ARG B 2 93 ? 32.762 10.058 43.006 1.00 46.85 92 ARG A C 1
ATOM 803 O O . ARG B 2 93 ? 32.804 11.185 43.502 1.00 60.79 92 ARG A O 1
ATOM 811 N N . ILE B 2 94 ? 31.801 9.183 43.247 1.00 24.76 93 ILE A N 1
ATOM 812 C CA . ILE B 2 94 ? 30.672 9.489 44.101 1.00 25.24 93 ILE A CA 1
ATOM 813 C C . ILE B 2 94 ? 30.162 8.168 44.678 1.00 36.35 93 ILE A C 1
ATOM 814 O O . ILE B 2 94 ? 29.546 7.356 43.980 1.00 54.51 93 ILE A O 1
ATOM 819 N N . ILE B 2 95 ? 30.515 7.924 45.938 1.00 18.77 94 ILE A N 1
ATOM 820 C CA . ILE B 2 95 ? 30.130 6.702 46.632 1.00 10.41 94 ILE A CA 1
ATOM 821 C C . ILE B 2 95 ? 28.860 6.959 47.430 1.00 7.56 94 ILE A C 1
ATOM 822 O O . ILE B 2 95 ? 28.882 6.940 48.659 1.00 40.12 94 ILE A O 1
ATOM 827 N N . GLU B 2 96 ? 27.757 7.220 46.734 1.00 11.29 95 GLU A N 1
ATOM 828 C CA . GLU B 2 96 ? 26.485 7.512 47.395 1.00 7.56 95 GLU A CA 1
ATOM 829 C C . GLU B 2 96 ? 26.058 6.389 48.322 1.00 17.46 95 GLU A C 1
ATOM 830 O O . GLU B 2 96 ? 25.504 5.386 47.880 1.00 8.63 95 GLU A O 1
ATOM 836 N N . THR B 2 97 ? 26.318 6.578 49.614 1.00 18.73 96 THR A N 1
ATOM 837 C CA . THR B 2 97 ? 25.998 5.585 50.630 1.00 21.30 96 THR A CA 1
ATOM 838 C C . THR B 2 97 ? 25.817 6.223 52.002 1.00 22.00 96 THR A C 1
ATOM 839 O O . THR B 2 97 ? 25.993 7.433 52.180 1.00 10.97 96 THR A O 1
ATOM 843 N N . GLU B 2 98 ? 25.422 5.384 52.952 1.00 23.81 97 GLU A N 1
ATOM 844 C CA . GLU B 2 98 ? 25.227 5.763 54.344 1.00 36.28 97 GLU A CA 1
ATOM 845 C C . GLU B 2 98 ? 26.034 4.774 55.186 1.00 38.51 97 GLU A C 1
ATOM 846 O O . GLU B 2 98 ? 26.505 5.082 56.281 1.00 31.40 97 GLU A O 1
ATOM 852 N N . GLU B 2 99 ? 26.149 3.572 54.637 1.00 37.11 98 GLU A N 1
ATOM 853 C CA . GLU B 2 99 ? 26.877 2.432 55.188 1.00 35.95 98 GLU A CA 1
ATOM 854 C C . GLU B 2 99 ? 26.788 1.400 54.076 1.00 46.93 98 GLU A C 1
ATOM 855 O O . GLU B 2 99 ? 27.746 0.696 53.751 1.00 51.36 98 GLU A O 1
ATOM 861 N N . GLU B 2 100 ? 25.614 1.402 53.454 1.00 57.21 99 GLU A N 1
ATOM 862 C CA . GLU B 2 100 ? 25.264 0.539 52.346 1.00 42.49 99 GLU A CA 1
ATOM 863 C C . GLU B 2 100 ? 25.234 1.407 51.093 1.00 45.76 99 GLU A C 1
ATOM 864 O O . GLU B 2 100 ? 24.534 2.423 51.061 1.00 30.19 99 GLU A O 1
ATOM 870 N N . SER B 2 101 ? 26.065 1.064 50.107 1.00 61.29 100 SER A N 1
ATOM 871 C CA . SER B 2 101 ? 26.104 1.806 48.846 1.00 33.04 100 SER A CA 1
ATOM 872 C C . SER B 2 101 ? 24.677 1.924 48.344 1.00 36.00 100 SER A C 1
ATOM 873 O O . SER B 2 101 ? 23.872 1.016 48.556 1.00 34.54 100 SER A O 1
ATOM 876 N N . ARG B 2 102 ? 24.351 3.046 47.712 1.00 47.49 101 ARG A N 1
ATOM 877 C CA . ARG B 2 102 ? 23.007 3.270 47.194 1.00 63.09 101 ARG A CA 1
ATOM 878 C C . ARG B 2 102 ? 22.465 2.030 46.491 1.00 69.00 101 ARG A C 1
ATOM 879 O O . ARG B 2 102 ? 22.949 1.646 45.423 1.00 66.88 101 ARG A O 1
ATOM 887 N N . PRO B 2 103 ? 21.451 1.386 47.100 1.00 64.02 102 PRO A N 1
ATOM 888 C CA . PRO B 2 103 ? 20.800 0.174 46.589 1.00 65.55 102 PRO A CA 1
ATOM 889 C C . PRO B 2 103 ? 20.741 0.145 45.071 1.00 58.95 102 PRO A C 1
ATOM 890 O O . PRO B 2 103 ? 21.574 -0.479 44.418 1.00 46.25 102 PRO A O 1
ATOM 894 N N . SER B 2 104 ? 19.793 0.879 44.511 1.00 64.28 103 SER A N 1
ATOM 895 C CA . SER B 2 104 ? 19.657 0.942 43.071 1.00 70.25 103 SER A CA 1
ATOM 896 C C . SER B 2 104 ? 20.550 2.060 42.534 1.00 71.83 103 SER A C 1
ATOM 897 O O . SER B 2 104 ? 20.075 2.976 41.856 1.00 89.28 103 SER A O 1
ATOM 900 N N . ALA B 2 105 ? 21.846 1.982 42.839 1.00 51.24 104 ALA A N 1
ATOM 901 C CA . ALA B 2 105 ? 22.784 3.011 42.396 1.00 55.59 104 ALA A CA 1
ATOM 902 C C . ALA B 2 105 ? 23.137 2.959 40.913 1.00 60.09 104 ALA A C 1
ATOM 903 O O . ALA B 2 105 ? 23.178 4.000 40.256 1.00 73.20 104 ALA A O 1
ATOM 905 N N . SER B 2 106 ? 23.385 1.767 40.377 1.00 47.43 105 SER A N 1
ATOM 906 C CA . SER B 2 106 ? 23.764 1.653 38.966 1.00 39.40 105 SER A CA 1
ATOM 907 C C . SER B 2 106 ? 22.607 1.373 37.992 1.00 45.80 105 SER A C 1
ATOM 908 O O . SER B 2 106 ? 22.839 0.903 36.877 1.00 60.96 105 SER A O 1
ATOM 911 N N . GLU B 2 107 ? 21.371 1.650 38.405 1.00 44.35 106 GLU A N 1
ATOM 912 C CA . GLU B 2 107 ? 20.223 1.451 37.523 1.00 26.03 106 GLU A CA 1
ATOM 913 C C . GLU B 2 107 ? 20.284 2.518 36.440 1.00 34.08 106 GLU A C 1
ATOM 914 O O . GLU B 2 107 ? 20.508 2.220 35.267 1.00 67.85 106 GLU A O 1
ATOM 920 N N . VAL B 2 108 ? 20.102 3.769 36.855 1.00 30.61 107 VAL A N 1
ATOM 921 C CA . VAL B 2 108 ? 20.156 4.932 35.964 1.00 38.60 107 VAL A CA 1
ATOM 922 C C . VAL B 2 108 ? 21.169 5.904 36.579 1.00 31.78 107 VAL A C 1
ATOM 923 O O . VAL B 2 108 ? 20.817 6.998 37.031 1.00 16.39 107 VAL A O 1
ATOM 927 N N . ALA B 2 109 ? 22.435 5.482 36.579 1.00 25.29 108 ALA A N 1
ATOM 928 C CA . ALA B 2 109 ? 23.525 6.245 37.190 1.00 18.22 108 ALA A CA 1
ATOM 929 C C . ALA B 2 109 ? 24.251 7.259 36.308 1.00 18.12 108 ALA A C 1
ATOM 930 O O . ALA B 2 109 ? 23.906 7.473 35.143 1.00 7.60 108 ALA A O 1
ATOM 932 N N . ASN B 2 110 ? 25.302 7.831 36.898 1.00 30.17 109 ASN A N 1
ATOM 933 C CA . ASN B 2 110 ? 26.119 8.864 36.283 1.00 32.51 109 ASN A CA 1
ATOM 934 C C . ASN B 2 110 ? 27.562 8.482 35.924 1.00 32.71 109 ASN A C 1
ATOM 935 O O . ASN B 2 110 ? 28.344 9.371 35.579 1.00 31.78 109 ASN A O 1
ATOM 940 N N . ALA B 2 111 ? 27.924 7.197 35.986 1.00 31.81 110 ALA A N 1
ATOM 941 C CA . ALA B 2 111 ? 29.295 6.792 35.630 1.00 24.75 110 ALA A CA 1
ATOM 942 C C . ALA B 2 111 ? 29.606 5.291 35.688 1.00 25.40 110 ALA A C 1
ATOM 943 O O . ALA B 2 111 ? 29.029 4.537 36.477 1.00 10.47 110 ALA A O 1
ATOM 945 N N . THR B 2 112 ? 30.583 4.902 34.867 1.00 16.89 111 THR A N 1
ATOM 946 C CA . THR B 2 112 ? 31.070 3.528 34.742 1.00 17.19 111 THR A CA 1
ATOM 947 C C . THR B 2 112 ? 32.356 3.521 33.889 1.00 29.89 111 THR A C 1
ATOM 948 O O . THR B 2 112 ? 33.481 3.391 34.412 1.00 9.13 111 THR A O 1
ATOM 952 N N . GLN B 2 113 ? 32.178 3.696 32.577 1.00 42.14 112 GLN A N 1
ATOM 953 C CA . GLN B 2 113 ? 33.297 3.730 31.630 1.00 32.25 112 GLN A CA 1
ATOM 954 C C . GLN B 2 113 ? 34.154 4.972 31.847 1.00 12.42 112 GLN A C 1
ATOM 955 O O . GLN B 2 113 ? 35.103 5.210 31.125 1.00 7.72 112 GLN A O 1
ATOM 961 N N . ARG B 2 114 ? 33.757 5.808 32.798 1.00 12.94 113 ARG A N 1
ATOM 962 C CA . ARG B 2 114 ? 34.528 6.994 33.125 1.00 33.09 113 ARG A CA 1
ATOM 963 C C . ARG B 2 114 ? 35.783 6.520 33.843 1.00 28.26 113 ARG A C 1
ATOM 964 O O . ARG B 2 114 ? 36.900 6.884 33.473 1.00 22.26 113 ARG A O 1
ATOM 972 N N . VAL B 2 115 ? 35.579 5.658 34.841 1.00 32.45 114 VAL A N 1
ATOM 973 C CA . VAL B 2 115 ? 36.668 5.093 35.633 1.00 29.76 114 VAL A CA 1
ATOM 974 C C . VAL B 2 115 ? 37.491 4.172 34.750 1.00 34.89 114 VAL A C 1
ATOM 975 O O . VAL B 2 115 ? 38.723 4.261 34.705 1.00 35.14 114 VAL A O 1
ATOM 979 N N . ASP B 2 116 ? 36.780 3.316 34.023 1.00 46.22 115 ASP A N 1
ATOM 980 C CA . ASP B 2 116 ? 37.409 2.359 33.118 1.00 57.22 115 ASP A CA 1
ATOM 981 C C . ASP B 2 116 ? 38.311 3.062 32.085 1.00 64.99 115 ASP A C 1
ATOM 982 O O . ASP B 2 116 ? 39.510 2.755 31.953 1.00 71.35 115 ASP A O 1
ATOM 987 N N . ASP B 2 117 ? 37.749 4.058 31.408 1.00 53.43 116 ASP A N 1
ATOM 988 C CA . ASP B 2 117 ? 38.475 4.793 30.385 1.00 47.33 116 ASP A CA 1
ATOM 989 C C . ASP B 2 117 ? 39.649 5.609 30.948 1.00 49.26 116 ASP A C 1
ATOM 990 O O . ASP B 2 117 ? 40.634 5.856 30.246 1.00 63.24 116 ASP A O 1
ATOM 995 N N . ALA B 2 118 ? 39.572 6.004 32.215 1.00 44.52 117 ALA A N 1
ATOM 996 C CA . ALA B 2 118 ? 40.689 6.746 32.803 1.00 49.20 117 ALA A CA 1
ATOM 997 C C . ALA B 2 118 ? 41.914 5.825 32.834 1.00 44.46 117 ALA A C 1
ATOM 998 O O . ALA B 2 118 ? 43.022 6.203 32.388 1.00 11.50 117 ALA A O 1
ATOM 1000 N N . THR B 2 119 ? 41.664 4.592 33.289 1.00 54.76 118 THR A N 1
ATOM 1001 C CA . THR B 2 119 ? 42.717 3.586 33.398 1.00 57.32 118 THR A CA 1
ATOM 1002 C C . THR B 2 119 ? 43.446 3.418 32.077 1.00 37.72 118 THR A C 1
ATOM 1003 O O . THR B 2 119 ? 44.672 3.414 32.055 1.00 22.32 11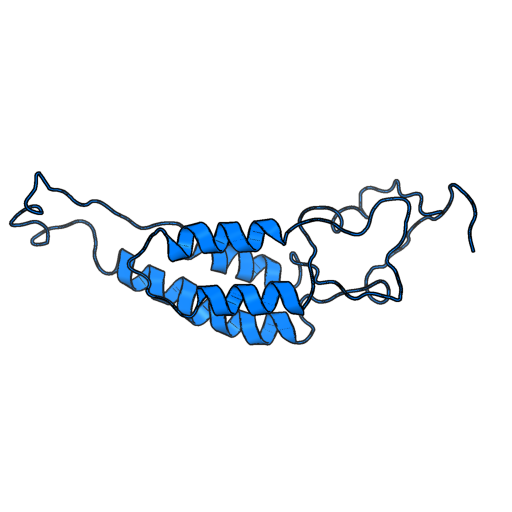8 THR A O 1
ATOM 1007 N N . VAL B 2 120 ? 42.692 3.298 30.982 1.00 26.66 119 VAL A N 1
ATOM 1008 C CA . VAL B 2 120 ? 43.351 3.138 29.676 1.00 38.81 119 VAL A CA 1
ATOM 1009 C C . VAL B 2 120 ? 44.335 4.268 29.394 1.00 47.14 119 VAL A C 1
ATOM 1010 O O . VAL B 2 120 ? 45.442 4.034 28.873 1.00 45.16 119 VAL A O 1
ATOM 1014 N N . ALA B 2 121 ? 43.920 5.480 29.767 1.00 46.68 120 ALA A N 1
ATOM 1015 C CA . ALA B 2 121 ? 44.741 6.676 29.578 1.00 25.59 120 ALA A CA 1
ATOM 1016 C C . ALA B 2 121 ? 46.133 6.520 30.207 1.00 17.96 120 ALA A C 1
ATOM 1017 O O . ALA B 2 121 ? 47.138 6.346 29.494 1.00 7.61 120 ALA A O 1
ATOM 1019 N N . ILE B 2 122 ? 46.173 6.509 31.539 1.00 7.56 121 ILE A N 1
ATOM 1020 C CA . ILE B 2 122 ? 47.445 6.392 32.254 1.00 14.42 121 ILE A CA 1
ATOM 1021 C C . ILE B 2 122 ? 48.283 5.197 31.788 1.00 13.16 121 ILE A C 1
ATOM 1022 O O . ILE B 2 122 ? 49.480 5.309 31.519 1.00 7.66 121 ILE A O 1
ATOM 1027 N N . ARG B 2 123 ? 47.616 4.059 31.696 1.00 17.64 122 ARG A N 1
ATOM 1028 C CA . ARG B 2 123 ? 48.183 2.780 31.294 1.00 30.40 122 ARG A CA 1
ATOM 1029 C C . ARG B 2 123 ? 49.078 2.818 30.042 1.00 24.56 122 ARG A C 1
ATOM 1030 O O . ARG B 2 123 ? 50.318 2.921 30.116 1.00 9.36 122 ARG A O 1
ATOM 1038 N N . SER B 2 124 ? 48.433 2.805 28.888 1.00 22.68 123 SER A N 1
ATOM 1039 C CA . SER B 2 124 ? 49.175 2.772 27.645 1.00 26.74 123 SER A CA 1
ATOM 1040 C C . SER B 2 124 ? 50.111 3.961 27.428 1.00 41.13 123 SER A C 1
ATOM 1041 O O . SER B 2 124 ? 51.161 3.810 26.793 1.00 46.75 123 SER A O 1
ATOM 1044 N N . GLN B 2 125 ? 49.757 5.129 27.969 1.00 39.20 124 GLN A N 1
ATOM 1045 C CA . GLN B 2 125 ? 50.639 6.285 27.800 1.00 27.49 124 GLN A CA 1
ATOM 1046 C C . GLN B 2 125 ? 51.889 6.109 28.666 1.00 7.94 124 GLN A C 1
ATOM 1047 O O . GLN B 2 125 ? 52.949 6.656 28.355 1.00 7.56 124 GLN A O 1
ATOM 1053 N N . ILE B 2 126 ? 51.763 5.308 29.726 1.00 23.19 125 ILE A N 1
ATOM 1054 C CA . ILE B 2 126 ? 52.888 5.027 30.613 1.00 28.84 125 ILE A CA 1
ATOM 1055 C C . ILE B 2 126 ? 53.951 4.311 29.770 1.00 31.05 125 ILE A C 1
ATOM 1056 O O . ILE B 2 126 ? 55.150 4.532 29.941 1.00 37.65 125 ILE A O 1
ATOM 1061 N N . GLN B 2 127 ? 53.478 3.489 28.828 1.00 37.48 126 GLN A N 1
ATOM 1062 C CA . GLN B 2 127 ? 54.409 2.754 27.950 1.00 40.59 126 GLN A CA 1
ATOM 1063 C C . GLN B 2 127 ? 55.075 3.557 26.816 1.00 43.17 126 GLN A C 1
ATOM 1064 O O . GLN B 2 127 ? 56.323 3.555 26.681 1.00 46.88 126 GLN A O 1
ATOM 1070 N N . LEU B 2 128 ? 54.257 4.150 25.944 1.00 41.57 127 LEU A N 1
ATOM 1071 C CA . LEU B 2 128 ? 54.799 4.946 24.844 1.00 24.17 127 LEU A CA 1
ATOM 1072 C C . LEU B 2 128 ? 55.824 5.912 25.414 1.00 25.07 127 LEU A C 1
ATOM 1073 O O . LEU B 2 128 ? 56.855 6.194 24.795 1.00 13.82 127 LEU A O 1
ATOM 1078 N N . LEU B 2 129 ? 55.548 6.379 26.627 1.00 31.16 128 LEU A N 1
ATOM 1079 C CA . LEU B 2 129 ? 56.465 7.266 27.312 1.00 39.34 128 LEU A CA 1
ATOM 1080 C C . LEU B 2 129 ? 57.779 6.510 27.475 1.00 38.33 128 LEU A C 1
ATOM 1081 O O . LEU B 2 129 ? 58.782 6.902 26.909 1.00 33.43 128 LEU A O 1
ATOM 1086 N N . LEU B 2 130 ? 57.725 5.362 28.150 1.00 37.17 129 LEU A N 1
ATOM 1087 C CA . LEU B 2 130 ? 58.915 4.541 28.384 1.00 18.85 129 LEU A CA 1
ATOM 1088 C C . LEU B 2 130 ? 59.922 4.605 27.231 1.00 7.59 129 LEU A C 1
ATOM 1089 O O . LEU B 2 130 ? 61.013 5.171 27.387 1.00 7.72 129 LEU A O 1
ATOM 1094 N N . ASN B 2 131 ? 59.529 4.114 26.056 1.00 10.32 130 ASN A N 1
ATOM 1095 C CA . ASN B 2 131 ? 60.485 4.137 24.948 1.00 31.45 130 ASN A CA 1
ATOM 1096 C C . ASN B 2 131 ? 60.947 5.547 24.560 1.00 40.67 130 ASN A C 1
ATOM 1097 O O . ASN B 2 131 ? 62.150 5.832 24.599 1.00 39.80 130 ASN A O 1
ATOM 1102 N N . GLU B 2 132 ? 60.009 6.457 24.307 1.00 37.79 131 GLU A N 1
ATOM 1103 C CA . GLU B 2 132 ? 60.362 7.833 23.928 1.00 35.63 131 GLU A CA 1
ATOM 1104 C C . GLU B 2 132 ? 61.288 8.522 24.930 1.00 29.12 131 GLU A C 1
ATOM 1105 O O . GLU B 2 132 ? 62.360 9.018 24.575 1.00 30.49 131 GLU A O 1
ATOM 1111 N N . LEU B 2 133 ? 60.807 8.627 26.161 1.00 16.45 132 LEU A N 1
ATOM 1112 C CA . LEU B 2 133 ? 61.515 9.209 27.286 1.00 17.13 132 LEU A CA 1
ATOM 1113 C C . LEU B 2 133 ? 62.984 8.807 27.307 1.00 17.31 132 LEU A C 1
ATOM 1114 O O . LEU B 2 133 ? 63.857 9.660 27.192 1.00 26.64 132 LEU A O 1
ATOM 1119 N N . SER B 2 134 ? 63.229 7.503 27.368 1.00 21.05 133 SER A N 1
ATOM 1120 C CA . SER B 2 134 ? 64.578 6.959 27.454 1.00 13.34 133 SER A CA 1
ATOM 1121 C C . SER B 2 134 ? 65.536 7.284 26.314 1.00 36.21 133 SER A C 1
ATOM 1122 O O . SER B 2 134 ? 66.612 7.839 26.551 1.00 16.07 133 SER A O 1
ATOM 1125 N N . ASN B 2 135 ? 65.154 6.902 25.096 1.00 61.22 134 ASN A N 1
ATOM 1126 C CA . ASN B 2 135 ? 65.980 7.076 23.887 1.00 56.23 134 ASN A CA 1
ATOM 1127 C C . ASN B 2 135 ? 66.836 8.350 23.812 1.00 40.71 134 ASN A C 1
ATOM 1128 O O . ASN B 2 135 ? 67.996 8.356 24.232 1.00 44.01 134 ASN A O 1
ATOM 1133 N N . GLY B 2 136 ? 66.271 9.412 23.252 1.00 37.29 135 GLY A N 1
ATOM 1134 C CA . GLY B 2 136 ? 66.993 10.664 23.117 1.00 26.68 135 GLY A CA 1
ATOM 1135 C C . GLY B 2 136 ? 65.994 11.799 23.114 1.00 26.38 135 GLY A C 1
ATOM 1136 O O . GLY B 2 136 ? 66.359 12.965 23.263 1.00 30.70 135 GLY A O 1
ATOM 1137 N N . HIS B 2 137 ? 64.729 11.443 22.903 1.00 18.96 136 HIS A N 1
ATOM 1138 C CA . HIS B 2 137 ? 63.635 12.397 22.890 1.00 28.43 136 HIS A CA 1
ATOM 1139 C C . HIS B 2 137 ? 63.466 12.921 24.301 1.00 36.17 136 HIS A C 1
ATOM 1140 O O . HIS B 2 137 ? 62.801 12.288 25.125 1.00 40.99 136 HIS A O 1
ATOM 1147 N N . GLY B 2 138 ? 64.131 14.034 24.601 1.00 49.81 137 GLY A N 1
ATOM 1148 C CA . GLY B 2 138 ? 64.020 14.620 25.925 1.00 35.87 137 GLY A CA 1
ATOM 1149 C C . GLY B 2 138 ? 65.313 14.887 26.671 1.00 7.60 137 GLY A C 1
ATOM 1150 O O . GLY B 2 138 ? 65.441 15.918 27.331 1.00 7.72 137 GLY A O 1
ATOM 1151 N N . TYR B 2 139 ? 66.273 13.974 26.546 1.00 9.71 138 TYR A N 1
ATOM 1152 C CA . TYR B 2 139 ? 67.556 14.088 27.240 1.00 37.15 138 TYR A CA 1
ATOM 1153 C C . TYR B 2 139 ? 68.436 15.261 26.820 1.00 10.14 138 TYR A C 1
ATOM 1154 O O . TYR B 2 139 ? 68.314 15.774 25.708 1.00 7.65 138 TYR A O 1
ATOM 1163 N N . MET B 2 140 ? 69.311 15.680 27.741 1.00 7.57 139 MET A N 1
ATOM 1164 C CA . MET B 2 140 ? 70.229 16.802 27.524 1.00 25.85 139 MET A CA 1
ATOM 1165 C C . MET B 2 140 ? 71.330 16.910 28.593 1.00 26.90 139 MET A C 1
ATOM 1166 O O . MET B 2 140 ? 71.222 16.369 29.693 1.00 21.62 139 MET A O 1
ATOM 1171 N N . ASN B 2 141 ? 72.401 17.605 28.227 1.00 37.09 140 ASN A N 1
ATOM 1172 C CA . ASN B 2 141 ? 73.538 17.871 29.099 1.00 38.75 140 ASN A CA 1
ATOM 1173 C C . ASN B 2 141 ? 74.324 19.033 28.490 1.00 26.78 140 ASN A C 1
ATOM 1174 O O . ASN B 2 141 ? 73.950 19.516 27.424 1.00 7.63 140 ASN A O 1
ATOM 1179 N N . ARG B 2 142 ? 75.402 19.477 29.138 1.00 23.24 141 ARG A N 1
ATOM 1180 C CA . ARG B 2 142 ? 76.196 20.603 28.629 1.00 32.46 141 ARG A CA 1
ATOM 1181 C C . ARG B 2 142 ? 76.438 20.517 27.125 1.00 39.36 141 ARG A C 1
ATOM 1182 O O . ARG B 2 142 ? 76.688 21.528 26.470 1.00 48.18 141 ARG A O 1
ATOM 1190 N N . ALA B 2 143 ? 76.356 19.302 26.590 1.00 31.88 142 ALA A N 1
ATOM 1191 C CA . ALA B 2 143 ? 76.542 19.076 25.168 1.00 32.65 142 ALA A CA 1
ATOM 1192 C C . ALA B 2 143 ? 75.380 19.655 24.364 1.00 38.18 142 ALA A C 1
ATOM 1193 O O . ALA B 2 143 ? 75.608 20.369 23.383 1.00 32.45 142 ALA A O 1
ATOM 1195 N N . GLU B 2 144 ? 74.1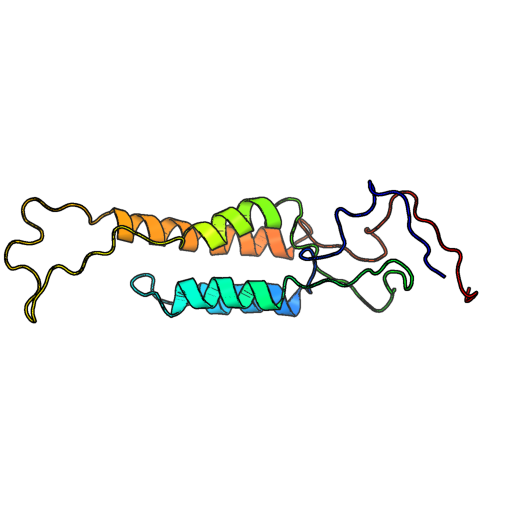46 19.359 24.790 1.00 55.65 143 GLU A N 1
ATOM 1196 C CA . GLU B 2 144 ? 72.939 19.843 24.105 1.00 65.04 143 GLU A CA 1
ATOM 1197 C C . GLU B 2 144 ? 72.321 21.098 24.754 1.00 61.28 143 GLU A C 1
ATOM 1198 O O . GLU B 2 144 ? 71.403 21.704 24.193 1.00 67.96 143 GLU A O 1
ATOM 1204 N N . PHE B 2 145 ? 72.816 21.489 25.927 1.00 43.54 144 PHE A N 1
ATOM 1205 C CA . PHE B 2 145 ? 72.316 22.682 26.613 1.00 42.95 144 PHE A CA 1
ATOM 1206 C C . PHE B 2 145 ? 73.141 23.872 26.149 1.00 49.84 144 PHE A C 1
ATOM 1207 O O . PHE B 2 145 ? 74.197 24.154 26.721 1.00 45.69 144 PHE A O 1
ATOM 1215 N N . GLU B 2 146 ? 72.659 24.565 25.116 1.00 58.97 145 GLU A N 1
ATOM 1216 C CA . GLU B 2 146 ? 73.389 25.701 24.546 1.00 57.76 145 GLU A CA 1
ATOM 1217 C C . GLU B 2 146 ? 72.568 26.562 23.588 1.00 54.35 145 GLU A C 1
ATOM 1218 O O . GLU B 2 146 ? 71.519 26.150 23.095 1.00 61.64 145 GLU A O 1
ATOM 1224 N N . ALA B 2 147 ? 73.091 27.756 23.316 1.00 47.21 146 ALA A N 1
ATOM 1225 C CA . ALA B 2 147 ? 72.480 28.729 22.414 1.00 53.44 146 ALA A CA 1
ATOM 1226 C C . ALA B 2 147 ? 73.482 29.855 22.163 1.00 52.88 146 ALA A C 1
ATOM 1227 O O . ALA B 2 147 ? 74.169 29.863 21.144 1.00 60.90 146 ALA A O 1
ATOM 1229 N N . ILE B 2 148 ? 73.555 30.788 23.111 1.00 49.92 147 ILE A N 1
ATOM 1230 C CA . ILE B 2 148 ? 74.466 31.944 23.100 1.00 39.78 147 ILE A CA 1
ATOM 1231 C C . ILE B 2 148 ? 74.498 32.402 24.557 1.00 22.68 147 ILE A C 1
ATOM 1232 O O . ILE B 2 148 ? 73.889 33.407 24.904 1.00 24.72 147 ILE A O 1
ATOM 1237 N N . LEU B 2 149 ? 75.188 31.655 25.414 1.00 12.33 148 LEU A N 1
ATOM 1238 C CA . LEU B 2 149 ? 75.200 31.975 26.841 1.00 28.37 148 LEU A CA 1
ATOM 1239 C C . LEU B 2 149 ? 76.459 32.644 27.402 1.00 32.95 148 LEU A C 1
ATOM 1240 O O . LEU B 2 149 ? 77.582 32.198 27.169 1.00 24.29 148 LEU A O 1
ATOM 1245 N N . PRO B 2 150 ? 76.262 33.713 28.194 1.00 48.08 149 PRO A N 1
ATOM 1246 C CA . PRO B 2 150 ? 77.288 34.527 28.851 1.00 53.61 149 PRO A CA 1
ATOM 1247 C C . PRO B 2 150 ? 77.922 33.873 30.075 1.00 60.67 149 PRO A C 1
ATOM 1248 O O . PRO B 2 150 ? 77.272 33.127 30.814 1.00 31.26 149 PRO A O 1
ATOM 1252 N N . TRP B 2 151 ? 79.181 34.237 30.307 1.00 74.21 150 TRP A N 1
ATOM 1253 C CA . TRP B 2 151 ? 79.985 33.720 31.406 1.00 66.31 150 TRP A CA 1
ATOM 1254 C C . TRP B 2 151 ? 80.944 34.815 31.909 1.00 45.82 150 TRP A C 1
ATOM 1255 O O . TRP B 2 151 ? 82.070 34.906 31.421 1.00 49.36 150 TRP A O 1
ATOM 1266 N N . THR B 2 152 ? 80.542 35.581 32.930 1.00 42.91 151 THR A N 1
ATOM 1267 C CA . THR B 2 152 ? 81.400 36.662 33.425 1.00 49.80 151 THR A CA 1
ATOM 1268 C C . THR B 2 152 ? 81.162 37.145 34.857 1.00 50.62 151 THR A C 1
ATOM 1269 O O . THR B 2 152 ? 80.629 38.235 35.065 1.00 57.64 151 THR A O 1
ATOM 1273 N N . THR B 2 153 ? 81.594 36.362 35.841 1.00 55.17 152 THR A N 1
ATOM 1274 C CA . THR B 2 153 ? 81.476 36.755 37.249 1.00 50.51 152 THR A CA 1
ATOM 1275 C C . THR B 2 153 ? 82.846 36.590 37.918 1.00 41.49 152 THR A C 1
ATOM 1276 O O . THR B 2 153 ? 83.733 37.418 37.707 1.00 26.75 152 THR A O 1
ATOM 1280 N N . ALA B 2 154 ? 83.014 35.544 38.729 1.00 49.64 153 ALA A N 1
ATOM 1281 C CA . ALA B 2 154 ? 84.299 35.265 39.381 1.00 67.72 153 ALA A CA 1
ATOM 1282 C C . ALA B 2 154 ? 85.048 34.249 38.507 1.00 87.72 153 ALA A C 1
ATOM 1283 O O . ALA B 2 154 ? 84.605 33.109 38.356 1.00 96.50 153 ALA A O 1
ATOM 1285 N N . PRO B 2 155 ? 86.207 34.641 37.946 1.00 96.26 154 PRO A N 1
ATOM 1286 C CA . PRO B 2 155 ? 87.066 33.832 37.068 1.00 88.00 154 PRO A CA 1
ATOM 1287 C C . PRO B 2 155 ? 87.480 32.419 37.492 1.00 73.84 154 PRO A C 1
ATOM 1288 O O . PRO B 2 155 ? 87.907 32.185 38.629 1.00 56.93 154 PRO A O 1
ATOM 1292 N N . ALA B 2 156 ? 87.370 31.500 36.529 1.00 64.33 155 ALA A N 1
ATOM 1293 C CA . ALA B 2 156 ? 87.711 30.085 36.695 1.00 53.01 155 ALA A CA 1
ATOM 1294 C C . ALA B 2 156 ? 87.620 29.344 35.351 1.00 44.80 155 ALA A C 1
ATOM 1295 O O . ALA B 2 156 ? 86.628 28.666 35.077 1.00 38.69 155 ALA A O 1
ATOM 1297 N N . THR B 2 157 ? 88.648 29.482 34.514 1.00 42.45 156 THR A N 1
ATOM 1298 C CA . THR B 2 157 ? 88.672 28.824 33.200 1.00 50.03 156 THR A CA 1
ATOM 1299 C C . THR B 2 157 ? 90.086 28.333 32.857 1.00 59.44 156 THR A C 1
ATOM 1300 O O . THR B 2 157 ? 90.222 27.510 31.923 1.00 66.16 156 THR A O 1
#

Solvent-accessible surface area: 9671 Å² total; per-residue (Å²): 24,13,61,17,110,82,88,99,21,92,110,54,32,66,63,12,2,15,65,42,84,56,0,51,72,15,9,70,59,6,69,78,110,67,49,140,49,92,67,11,16,40,64,8,55,104,59,1,52,118,46,34,61,78,57,6,31,54,51,118,112,7,43,104,120,9,124,64,2,23,1,41,22,64,19,2,92,58,50,36,88,43,1,17,87,25,4,73,59,36,75,124,94,140,92,61,123,143,88,77,79,113,81,48,92,134,152,55,83,32,80,104,119,36,73,79,18,32,60,38,7,116,50,46,8,84,103,1,60,68,43,2,38,116,49,88,7,42,34,40,110,72,101,20,122,60,148,51,49,64,110,80,65,129,78,187

Foldseek 3Di:
DFADDDCVLVPAF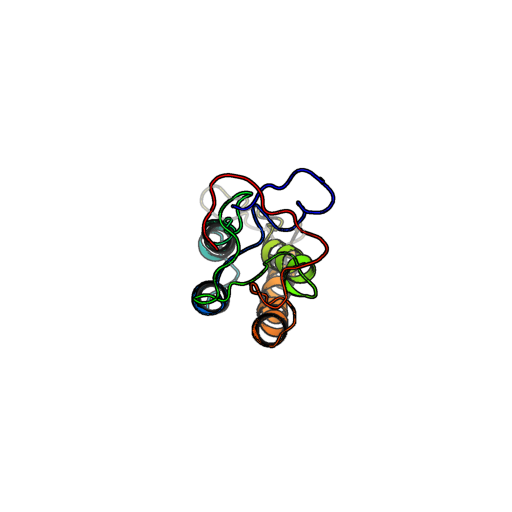FQFKAALVQVLVLLVQQLPDDQVDCCRLVVSLVSVSVRSGGDADRADHFDPPDKMFGCCFDCRNVLVCQQSCLPVDFPDDQCDDPDGDPCDPVDHDDDVRSVVSCVRNHVSSPVCNVCRNDPGTIDTSVRSDDPTGHDDDDDD

Radius of gyration: 21.02 Å; Cα contacts (8 Å, |Δi|>4): 191; chains: 1; bounding box: 69×40×33 Å

Sequence (156 aa):
SYNITNSNQYQYFAAVWAEPTPMLNQCVSALSQSYQTQAGRDTVRQQFANLLSTIVAPNQRFPDTGFRVYVNSAVIKPLYEALMKSFDTRNRIIETEEESRPSASEVANATQRVDDATVAIRSQIQLLLNELSNGHGYMNRAEFEAILPWTTAPAT

B-factor: mean 35.61, std 18.73, range [7.56, 104.11]

Nearest PDB structures (foldseek):
  1rmv-assembly1_A-1  TM=1.006E+00  e=7.024E-33  Ribgrass mosaic virus
  1ei7-assembly1_A-5  TM=8.340E-01  e=8.364E-13  Tobacco mosaic virus
  1ei7-assembly1_A-9  TM=8.340E-01  e=8.364E-13  Tobacco mosaic virus
  1ei7-assembly1_A-12  TM=8.340E-01  e=8.364E-13  Tobacco mosaic virus
  1ei7-assembly1_B  TM=8.298E-01  e=1.313E-12  Tobacco mosaic virus

Secondary structure (DSSP, 8-state):
------GGG-SSSSS----HHHHHHHHHHHHSS-SS-SHHHHHHHHHHHHH------SSSPPPSS--EE-TTSTTHHHHHHHHHHHTS-------BSSSB-TT-SSS-S-SHHHHHHHHHHHHHHHHHHHHHHHTSSEE-TTT--SS----SS---